Protein AF-A0A349XVS3-F1 (afdb_monomer_lite)

Structure (mmCIF, N/CA/C/O backbone):
data_AF-A0A349XVS3-F1
#
_entry.id   AF-A0A349XVS3-F1
#
loop_
_atom_site.group_PDB
_atom_site.id
_atom_site.type_symbol
_atom_site.label_atom_id
_atom_site.label_alt_id
_atom_site.label_comp_id
_atom_site.label_asym_id
_atom_site.label_entity_id
_atom_site.label_seq_id
_atom_site.pdbx_PDB_ins_code
_atom_site.Cartn_x
_atom_site.Cartn_y
_atom_site.Cartn_z
_atom_site.occupancy
_atom_site.B_iso_or_equiv
_atom_site.auth_seq_id
_atom_site.auth_comp_id
_atom_site.auth_asym_id
_atom_site.auth_atom_id
_atom_site.pdbx_PDB_model_num
ATOM 1 N N . MET A 1 1 ? -7.144 19.180 -9.954 1.00 48.84 1 MET A N 1
ATOM 2 C CA . MET A 1 1 ? -7.342 17.730 -10.198 1.00 48.84 1 MET A CA 1
ATOM 3 C C . MET A 1 1 ? -6.887 16.869 -9.017 1.00 48.84 1 MET A C 1
ATOM 5 O O . MET A 1 1 ? -7.668 16.037 -8.583 1.00 48.84 1 MET A O 1
ATOM 9 N N . GLU A 1 2 ? -5.688 17.067 -8.454 1.00 52.41 2 GLU A N 1
ATOM 10 C CA . GLU A 1 2 ? -5.172 16.232 -7.344 1.00 52.41 2 GLU A CA 1
ATOM 11 C C . GLU A 1 2 ? -5.919 16.413 -6.017 1.00 52.41 2 GLU A C 1
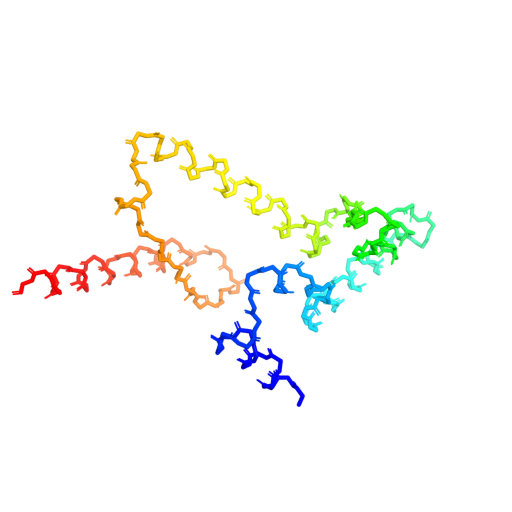ATOM 13 O O . GLU A 1 2 ? -6.305 15.424 -5.399 1.00 52.41 2 GLU A O 1
ATOM 18 N N . GLN A 1 3 ? -6.198 17.662 -5.625 1.00 50.16 3 GLN A N 1
ATOM 19 C CA . GLN A 1 3 ? -6.985 17.970 -4.424 1.00 50.16 3 GLN A CA 1
ATOM 20 C C . GLN A 1 3 ? -8.369 17.310 -4.473 1.00 50.16 3 GLN A C 1
ATOM 22 O O . GLN A 1 3 ? -8.830 16.748 -3.492 1.00 50.16 3 GLN A O 1
ATOM 27 N N . LEU A 1 4 ? -8.999 17.328 -5.652 1.00 51.59 4 LEU A N 1
ATOM 28 C CA . LEU A 1 4 ? -10.317 16.745 -5.884 1.00 51.59 4 LEU A CA 1
ATOM 29 C C . LEU A 1 4 ? -10.287 15.221 -5.696 1.00 51.59 4 LEU A C 1
ATOM 31 O O . LEU A 1 4 ? -11.135 14.678 -5.001 1.00 51.59 4 LEU A O 1
ATOM 35 N N . GLN A 1 5 ? -9.286 14.529 -6.252 1.00 54.72 5 GLN A N 1
ATOM 36 C CA . GLN A 1 5 ? -9.141 13.080 -6.070 1.00 54.72 5 GLN A CA 1
ATOM 37 C C . GLN A 1 5 ? -8.872 12.701 -4.607 1.00 54.72 5 GLN A C 1
ATOM 39 O O . GLN A 1 5 ? -9.455 11.739 -4.108 1.00 54.72 5 GLN A O 1
ATOM 44 N N . ALA A 1 6 ? -8.025 13.458 -3.904 1.00 55.19 6 ALA A N 1
ATOM 45 C CA . ALA A 1 6 ? -7.755 13.237 -2.483 1.00 55.19 6 ALA A CA 1
ATOM 46 C C . ALA A 1 6 ? -8.993 13.506 -1.602 1.00 55.19 6 ALA A C 1
ATOM 48 O O . ALA A 1 6 ? -9.293 12.730 -0.689 1.00 55.19 6 ALA A O 1
ATOM 49 N N . ASP A 1 7 ? -9.757 14.551 -1.920 1.00 54.03 7 ASP A N 1
ATOM 50 C CA . ASP A 1 7 ? -11.003 14.903 -1.237 1.00 54.03 7 ASP A CA 1
ATOM 51 C C . ASP A 1 7 ? -12.089 13.845 -1.453 1.00 54.03 7 ASP A C 1
ATOM 53 O O . ASP A 1 7 ? -12.780 13.464 -0.508 1.00 54.03 7 ASP A O 1
ATOM 57 N N . MET A 1 8 ? -12.206 13.293 -2.663 1.00 55.38 8 MET A N 1
ATOM 58 C CA . MET A 1 8 ? -13.151 12.207 -2.940 1.00 55.38 8 MET A CA 1
ATOM 59 C C . MET A 1 8 ? -12.809 10.923 -2.161 1.00 55.38 8 MET A C 1
ATOM 61 O O . MET A 1 8 ? -13.699 10.160 -1.780 1.00 55.38 8 MET A O 1
ATOM 65 N N . MET A 1 9 ? -11.526 10.698 -1.858 1.00 55.75 9 MET A N 1
ATOM 66 C CA . MET A 1 9 ? -11.070 9.552 -1.063 1.00 55.75 9 MET A CA 1
ATOM 67 C C . MET A 1 9 ? -11.298 9.711 0.441 1.00 55.75 9 MET A C 1
ATOM 69 O O . MET A 1 9 ? -11.433 8.710 1.146 1.00 55.75 9 MET A O 1
ATOM 73 N N . THR A 1 10 ? -11.351 10.940 0.949 1.00 54.53 10 THR A N 1
ATOM 74 C CA . THR A 1 10 ? -11.475 11.225 2.387 1.00 54.53 10 THR A CA 1
ATOM 75 C C . THR A 1 10 ? -12.908 11.558 2.806 1.00 54.53 10 THR A C 1
ATOM 77 O O . THR A 1 10 ? -13.338 11.111 3.866 1.00 54.53 10 THR A O 1
ATOM 80 N N . LYS A 1 11 ? -13.697 12.227 1.955 1.00 56.19 11 LYS A N 1
ATOM 81 C CA . LYS A 1 11 ? -15.043 12.745 2.284 1.00 56.19 11 LYS A CA 1
ATOM 82 C C . LYS A 1 11 ? -16.201 11.759 2.082 1.00 56.19 11 LYS A C 1
ATOM 84 O O . LYS A 1 11 ? -17.343 12.172 1.939 1.00 56.19 11 LYS A O 1
ATOM 89 N N . GLY A 1 12 ? -15.936 10.453 2.031 1.00 55.88 12 GLY A N 1
ATOM 90 C CA . GLY A 1 12 ? -17.015 9.460 1.897 1.00 55.88 12 GLY A CA 1
ATOM 91 C C . GLY A 1 12 ? -17.671 9.393 0.512 1.00 55.88 12 GLY A C 1
ATOM 92 O O . GLY A 1 12 ? -18.622 8.640 0.357 1.00 55.88 12 GLY A O 1
ATOM 93 N N . VAL A 1 13 ? -17.146 10.115 -0.490 1.00 65.12 13 VAL A N 1
ATOM 94 C CA . VAL A 1 13 ? -17.698 10.169 -1.863 1.00 65.12 13 VAL A CA 1
ATOM 95 C C . VAL A 1 13 ? -17.713 8.793 -2.530 1.00 65.12 13 VAL A C 1
ATOM 97 O O . VAL A 1 13 ? -18.593 8.499 -3.325 1.00 65.12 13 VAL A O 1
ATOM 100 N N . PHE A 1 14 ? -16.759 7.937 -2.166 1.00 55.03 14 PHE A N 1
ATOM 101 C CA . PHE A 1 14 ? -16.722 6.541 -2.579 1.00 55.03 14 PHE A CA 1
ATOM 102 C C . PHE A 1 14 ? -16.984 5.611 -1.397 1.00 55.03 14 PHE A C 1
ATOM 104 O O . PHE A 1 14 ? -16.329 5.724 -0.347 1.00 55.03 14 PHE A O 1
ATOM 111 N N . THR A 1 15 ? -17.858 4.630 -1.610 1.00 64.00 15 THR A N 1
ATOM 112 C CA . THR A 1 15 ? -18.034 3.460 -0.749 1.00 64.00 15 THR A CA 1
ATOM 113 C C . THR A 1 15 ? -16.736 2.656 -0.655 1.00 64.00 15 THR A C 1
ATOM 115 O O . THR A 1 15 ? -15.838 2.735 -1.499 1.00 64.00 15 THR A O 1
ATOM 118 N N . ARG A 1 16 ? -16.617 1.808 0.374 1.00 55.88 16 ARG A N 1
ATOM 119 C CA . ARG A 1 16 ? -15.454 0.916 0.530 1.00 55.88 16 ARG A CA 1
ATOM 120 C C . ARG A 1 16 ? -15.262 -0.006 -0.681 1.00 55.88 16 ARG A C 1
ATOM 122 O O . ARG A 1 16 ? -14.126 -0.362 -0.986 1.00 55.88 16 ARG A O 1
ATOM 129 N N . HIS A 1 17 ? -16.351 -0.391 -1.347 1.00 54.44 17 HIS A N 1
ATOM 130 C CA . HIS A 1 17 ? -16.309 -1.198 -2.562 1.00 54.44 17 HIS A CA 1
ATOM 131 C C . HIS A 1 17 ? -15.734 -0.395 -3.737 1.00 54.44 17 HIS A C 1
ATOM 133 O O . HIS A 1 17 ? -14.774 -0.839 -4.356 1.00 54.44 17 HIS A O 1
ATOM 139 N N . GLU A 1 18 ? -16.212 0.826 -3.968 1.00 54.34 18 GLU A N 1
ATOM 140 C CA . GLU A 1 18 ? -15.720 1.699 -5.045 1.00 54.34 18 GLU A CA 1
ATOM 141 C C . GLU A 1 18 ? -14.259 2.111 -4.843 1.00 54.34 18 GLU A C 1
ATOM 143 O O . GLU A 1 18 ? -13.473 2.089 -5.786 1.00 54.34 18 GLU A O 1
ATOM 148 N N . ARG A 1 19 ? -13.831 2.376 -3.600 1.00 59.53 19 ARG A N 1
ATOM 149 C CA . ARG A 1 19 ? -12.414 2.665 -3.308 1.00 59.53 19 ARG A CA 1
ATOM 150 C C . ARG A 1 19 ? -11.492 1.498 -3.645 1.00 59.53 19 ARG A C 1
ATOM 152 O O . ARG A 1 19 ? -10.363 1.720 -4.069 1.00 59.53 19 ARG A O 1
ATOM 159 N N . ARG A 1 20 ? -11.961 0.256 -3.481 1.00 58.97 20 ARG A N 1
ATOM 160 C CA . ARG A 1 20 ? -11.212 -0.944 -3.900 1.00 58.97 20 ARG A CA 1
ATOM 161 C C . ARG A 1 20 ? -11.100 -1.055 -5.421 1.00 58.97 20 ARG A C 1
ATOM 163 O O . ARG A 1 20 ? -10.191 -1.726 -5.897 1.00 58.97 20 ARG A O 1
ATOM 170 N N . GLN A 1 21 ? -11.980 -0.387 -6.166 1.00 55.56 21 GLN A N 1
ATOM 171 C CA . GLN A 1 21 ? -11.938 -0.319 -7.625 1.00 55.56 21 GLN A CA 1
ATOM 172 C C . GLN A 1 21 ? -11.086 0.841 -8.162 1.00 55.56 21 GLN A C 1
ATOM 174 O O . GLN A 1 21 ? -10.904 0.943 -9.376 1.00 55.56 21 GLN A O 1
ATOM 179 N N . ILE A 1 22 ? -10.513 1.692 -7.299 1.00 60.53 22 ILE A N 1
ATOM 180 C CA . ILE A 1 22 ? -9.573 2.739 -7.718 1.00 60.53 22 ILE A CA 1
ATOM 181 C C . ILE A 1 22 ? -8.237 2.073 -8.049 1.00 60.53 22 ILE A C 1
ATOM 183 O O . ILE A 1 22 ? -7.380 1.796 -7.208 1.00 60.53 22 ILE A O 1
ATOM 187 N N . LYS A 1 23 ? -8.117 1.745 -9.334 1.00 60.41 23 LYS A N 1
ATOM 188 C CA . LYS A 1 23 ? -7.035 0.958 -9.932 1.00 60.41 23 LYS A CA 1
ATOM 189 C C . LYS A 1 23 ? -5.823 1.802 -10.313 1.00 60.41 23 LYS A C 1
ATOM 191 O O . LYS A 1 23 ? -4.812 1.243 -10.721 1.00 60.41 23 LYS A O 1
ATOM 196 N N . THR A 1 24 ? -5.874 3.123 -10.174 1.00 62.53 24 THR A N 1
ATOM 197 C CA . THR A 1 24 ? -4.737 3.995 -10.482 1.00 62.53 24 THR A CA 1
ATOM 198 C C . THR A 1 24 ? -3.766 4.047 -9.307 1.00 62.53 24 THR A C 1
ATOM 200 O O . THR A 1 24 ? -4.150 4.025 -8.138 1.00 62.53 24 THR A O 1
ATOM 203 N N . LEU A 1 25 ? -2.470 4.041 -9.612 1.00 65.12 25 LEU A N 1
ATOM 204 C CA . LEU A 1 25 ? -1.457 4.405 -8.632 1.00 65.12 25 LEU A CA 1
ATOM 205 C C . LEU A 1 25 ? -1.498 5.926 -8.441 1.00 65.12 25 LEU A C 1
ATOM 207 O O . LEU A 1 25 ? -1.827 6.668 -9.367 1.00 65.12 25 LEU A O 1
ATOM 211 N N . THR A 1 26 ? -1.152 6.404 -7.246 1.00 71.31 26 THR A N 1
ATOM 212 C CA . THR A 1 26 ? -0.827 7.825 -7.072 1.00 71.31 26 THR A CA 1
ATOM 213 C C . THR A 1 26 ? 0.318 8.192 -8.021 1.00 71.31 26 THR A C 1
ATOM 215 O O . THR A 1 26 ? 1.124 7.330 -8.375 1.00 71.31 26 THR A O 1
ATOM 218 N N . LYS A 1 27 ? 0.440 9.464 -8.419 1.00 72.88 27 LYS A N 1
ATOM 219 C CA . LYS A 1 27 ? 1.519 9.892 -9.330 1.00 72.88 27 LYS A CA 1
ATOM 220 C C . LYS A 1 27 ? 2.912 9.500 -8.829 1.00 72.88 27 LYS A C 1
ATOM 222 O O . LYS A 1 27 ? 3.732 9.048 -9.617 1.00 72.88 27 LYS A O 1
ATOM 227 N N . ALA A 1 28 ? 3.147 9.604 -7.520 1.00 72.88 28 ALA A N 1
ATOM 228 C CA . ALA A 1 28 ? 4.399 9.178 -6.897 1.00 72.88 28 ALA A CA 1
ATOM 229 C C . ALA A 1 28 ? 4.654 7.669 -7.065 1.00 72.88 28 ALA A C 1
ATOM 231 O O . ALA A 1 28 ? 5.755 7.260 -7.424 1.00 72.88 28 ALA A O 1
ATOM 232 N N . ASN A 1 29 ? 3.624 6.838 -6.878 1.00 80.75 29 ASN A N 1
ATOM 233 C CA . ASN A 1 29 ? 3.734 5.396 -7.080 1.00 80.75 29 ASN A CA 1
ATOM 234 C C . ASN A 1 29 ? 3.903 5.036 -8.566 1.00 80.75 29 ASN A C 1
ATOM 236 O O . ASN A 1 29 ? 4.610 4.086 -8.888 1.00 80.75 29 ASN A O 1
ATOM 240 N N . GLU A 1 30 ? 3.293 5.779 -9.488 1.00 81.88 30 GLU A N 1
ATOM 241 C CA . GLU A 1 30 ? 3.529 5.564 -10.919 1.00 81.88 30 GLU A CA 1
ATOM 242 C C . GLU A 1 30 ? 4.962 5.957 -11.311 1.00 81.88 30 GLU A C 1
ATOM 244 O O . GLU A 1 30 ? 5.635 5.195 -12.002 1.00 81.88 30 GLU A O 1
ATOM 249 N N . ALA A 1 31 ? 5.488 7.067 -10.785 1.00 82.38 31 ALA A N 1
ATOM 250 C CA . ALA A 1 31 ? 6.889 7.443 -10.970 1.00 82.38 31 ALA A CA 1
ATOM 251 C C . ALA A 1 31 ? 7.836 6.361 -10.423 1.00 82.38 31 ALA A C 1
ATOM 253 O O . ALA A 1 31 ? 8.735 5.909 -11.130 1.00 82.38 31 ALA A O 1
ATOM 254 N N . GLN A 1 32 ? 7.596 5.858 -9.207 1.00 83.31 32 GLN A N 1
ATOM 255 C CA . GLN A 1 32 ? 8.372 4.748 -8.645 1.00 83.31 32 GLN A CA 1
ATOM 256 C C . GLN A 1 32 ? 8.303 3.495 -9.529 1.00 83.31 32 GLN A C 1
ATOM 258 O O . GLN A 1 32 ? 9.325 2.852 -9.763 1.00 83.31 32 GLN A O 1
ATOM 263 N N . ARG A 1 33 ? 7.125 3.147 -10.064 1.00 86.19 33 ARG A N 1
ATOM 264 C CA . ARG A 1 33 ? 6.974 2.023 -11.002 1.00 86.19 33 ARG A CA 1
ATOM 265 C C . ARG A 1 33 ? 7.831 2.223 -12.253 1.00 86.19 33 ARG A C 1
ATOM 267 O O . ARG A 1 33 ? 8.460 1.264 -12.697 1.00 86.19 33 ARG A O 1
ATOM 274 N N . GLN A 1 34 ? 7.889 3.438 -12.798 1.00 88.00 34 GLN A N 1
ATOM 275 C CA . GLN A 1 34 ? 8.745 3.762 -13.941 1.00 88.00 34 GLN A CA 1
ATOM 276 C C . GLN A 1 34 ? 10.232 3.627 -13.599 1.00 88.00 34 GLN A C 1
ATOM 278 O O . GLN A 1 34 ? 10.961 3.003 -14.367 1.00 88.00 34 GLN A O 1
ATOM 283 N N . TYR A 1 35 ? 10.670 4.110 -12.431 1.00 89.06 35 TYR A N 1
ATOM 284 C CA . TYR A 1 35 ? 12.048 3.926 -11.958 1.00 89.06 35 TYR A CA 1
ATOM 285 C C . TYR A 1 35 ? 12.417 2.447 -11.807 1.00 89.06 35 TYR A C 1
ATOM 287 O O . TYR A 1 35 ? 13.447 2.015 -12.321 1.00 89.06 35 TYR A O 1
ATOM 295 N N . VAL A 1 36 ? 11.556 1.648 -11.169 1.00 86.94 36 VAL A N 1
ATOM 296 C CA . VAL A 1 36 ? 11.772 0.199 -11.014 1.00 86.94 36 VAL A CA 1
ATOM 297 C C . VAL A 1 36 ? 11.830 -0.485 -12.381 1.00 86.94 36 VAL A C 1
ATOM 299 O O . VAL A 1 36 ? 12.709 -1.309 -12.618 1.00 86.94 36 VAL A O 1
ATOM 302 N N . LYS A 1 37 ? 10.947 -0.111 -13.318 1.00 88.62 37 LYS A N 1
ATOM 303 C CA . LYS A 1 37 ? 10.970 -0.647 -14.686 1.00 88.62 37 LYS A CA 1
ATOM 304 C C . LYS A 1 37 ? 12.267 -0.280 -15.408 1.00 88.62 37 LYS A C 1
ATOM 306 O O . LYS A 1 37 ? 12.835 -1.131 -16.085 1.00 88.62 37 LYS A O 1
ATOM 311 N N . ALA A 1 38 ? 12.730 0.962 -15.270 1.00 89.50 38 ALA A N 1
ATOM 312 C CA . ALA A 1 38 ? 13.949 1.458 -15.901 1.00 89.50 38 ALA A CA 1
ATOM 313 C C . ALA A 1 38 ? 15.218 0.787 -15.353 1.00 89.50 38 ALA A C 1
ATOM 315 O O . ALA A 1 38 ? 16.140 0.549 -16.126 1.00 89.50 38 ALA A O 1
ATOM 316 N N . ALA A 1 39 ? 15.234 0.432 -14.065 1.00 90.12 39 ALA A N 1
ATOM 317 C CA . ALA A 1 39 ? 16.346 -0.265 -13.418 1.00 90.12 39 ALA A CA 1
ATOM 318 C C . ALA A 1 39 ? 16.525 -1.724 -13.887 1.00 90.12 39 ALA A C 1
ATOM 320 O O . ALA A 1 39 ? 17.599 -2.299 -13.725 1.00 90.12 39 ALA A O 1
ATOM 321 N N . LEU A 1 40 ? 15.491 -2.338 -14.471 1.00 87.38 40 LEU A N 1
ATOM 322 C CA . LEU A 1 40 ? 15.566 -3.695 -15.018 1.00 87.38 40 LEU A CA 1
ATOM 323 C C . LEU A 1 40 ? 16.211 -3.695 -16.419 1.00 87.38 40 LEU A C 1
ATOM 325 O O . LEU A 1 40 ? 15.902 -2.804 -17.214 1.00 87.38 40 LEU A O 1
ATOM 329 N N . PRO A 1 41 ? 17.014 -4.711 -16.798 1.00 89.62 41 PRO A N 1
ATOM 330 C CA . PRO A 1 41 ? 17.554 -4.831 -18.157 1.00 89.62 41 PRO A CA 1
ATOM 331 C C . PRO A 1 41 ? 16.451 -4.841 -19.220 1.00 89.62 41 PRO A C 1
ATOM 333 O O . PRO A 1 41 ? 15.389 -5.418 -18.993 1.00 89.62 41 PRO A O 1
ATOM 336 N N . ALA A 1 42 ? 16.696 -4.252 -20.396 1.00 85.62 42 ALA A N 1
ATOM 337 C CA . ALA A 1 42 ? 15.676 -4.076 -21.440 1.00 85.62 42 ALA A CA 1
ATOM 338 C C . ALA A 1 42 ? 14.953 -5.381 -21.833 1.00 85.62 42 ALA A C 1
ATOM 340 O O . ALA A 1 42 ? 13.735 -5.377 -21.995 1.00 85.62 42 ALA A O 1
ATOM 341 N N . ASN A 1 43 ? 15.682 -6.500 -21.885 1.00 87.12 43 ASN A N 1
ATOM 342 C CA . ASN A 1 43 ? 15.151 -7.815 -22.263 1.00 87.12 43 ASN A CA 1
ATOM 343 C C . ASN A 1 43 ? 14.633 -8.639 -21.068 1.00 87.12 43 ASN A C 1
ATOM 345 O O . ASN A 1 43 ? 14.320 -9.819 -21.211 1.00 87.12 43 ASN A O 1
ATOM 349 N N . HIS A 1 44 ? 14.568 -8.055 -19.870 1.00 88.12 44 HIS A N 1
ATOM 350 C CA . HIS A 1 44 ? 14.167 -8.775 -18.669 1.00 88.12 44 HIS A CA 1
ATOM 351 C C . HIS A 1 44 ? 12.644 -8.982 -18.627 1.00 88.12 44 HIS A C 1
ATOM 353 O O . HIS A 1 44 ? 11.880 -8.017 -18.682 1.00 88.12 44 HIS A O 1
ATOM 359 N N . LEU A 1 45 ? 12.193 -10.228 -18.438 1.00 86.62 45 LEU A N 1
ATOM 360 C CA . LEU A 1 45 ? 10.768 -10.614 -18.425 1.00 86.62 45 LEU A CA 1
ATOM 361 C C . LEU A 1 45 ? 9.915 -9.775 -17.460 1.00 86.62 45 LEU A C 1
ATOM 363 O O . LEU A 1 45 ? 8.801 -9.374 -17.793 1.00 86.62 45 LEU A O 1
ATOM 367 N N . ALA A 1 46 ? 10.477 -9.426 -16.300 1.00 87.12 46 ALA A N 1
ATOM 368 C CA . ALA A 1 46 ? 9.836 -8.549 -15.320 1.00 87.12 46 ALA A CA 1
ATOM 369 C C . ALA A 1 46 ? 9.371 -7.194 -15.895 1.00 87.12 46 ALA A C 1
ATOM 371 O O . ALA A 1 46 ? 8.352 -6.676 -15.444 1.00 87.12 46 ALA A O 1
ATOM 372 N N . ARG A 1 47 ? 10.048 -6.628 -16.912 1.00 88.69 47 ARG A N 1
ATOM 373 C CA . ARG A 1 47 ? 9.600 -5.378 -17.559 1.00 88.69 47 ARG A CA 1
ATOM 374 C C . ARG A 1 47 ? 8.260 -5.553 -18.263 1.00 88.69 47 ARG A C 1
ATOM 376 O O . ARG A 1 47 ? 7.434 -4.649 -18.179 1.00 88.69 47 ARG A O 1
ATOM 383 N N . ARG A 1 48 ? 8.048 -6.707 -18.905 1.00 86.38 48 ARG A N 1
ATOM 384 C CA . ARG A 1 48 ? 6.796 -7.060 -19.585 1.00 86.38 48 ARG A CA 1
ATOM 385 C C . ARG A 1 48 ? 5.681 -7.313 -18.576 1.00 86.38 48 ARG A C 1
ATOM 387 O O . ARG A 1 48 ? 4.603 -6.754 -18.712 1.00 86.38 48 ARG A O 1
ATOM 394 N N . TRP A 1 49 ? 5.951 -8.067 -17.509 1.00 89.00 49 TRP A N 1
ATOM 395 C CA . TRP A 1 49 ? 4.968 -8.278 -16.434 1.00 89.00 49 TRP A CA 1
ATOM 396 C C . TRP A 1 49 ? 4.546 -6.961 -15.775 1.00 89.00 49 TRP A C 1
ATOM 398 O O . TRP A 1 49 ? 3.389 -6.765 -15.413 1.00 89.00 49 TRP A O 1
ATOM 408 N N . MET A 1 50 ? 5.476 -6.013 -15.637 1.00 88.00 50 MET A N 1
ATOM 409 C CA . MET A 1 50 ? 5.162 -4.693 -15.100 1.00 88.00 50 MET A CA 1
ATOM 410 C C . MET A 1 50 ? 4.232 -3.865 -15.984 1.00 88.00 50 MET A C 1
ATOM 412 O O . MET A 1 50 ? 3.690 -2.902 -15.454 1.00 88.00 50 MET A O 1
ATOM 416 N N . GLU A 1 51 ? 4.031 -4.178 -17.266 1.00 85.56 51 GLU A N 1
ATOM 417 C CA . GLU A 1 51 ? 3.123 -3.431 -18.154 1.00 85.56 51 GLU A CA 1
ATOM 418 C C . GLU A 1 51 ? 1.660 -3.737 -17.854 1.00 85.56 51 GLU A C 1
ATOM 420 O O . GLU A 1 51 ? 0.861 -2.810 -17.726 1.00 85.56 51 GLU A O 1
ATOM 425 N N . THR A 1 52 ? 1.337 -5.012 -17.646 1.00 85.25 52 THR A N 1
ATOM 426 C CA . THR A 1 52 ? -0.028 -5.476 -17.362 1.00 85.25 52 THR A CA 1
ATOM 427 C C . THR A 1 52 ? -0.397 -5.388 -15.883 1.00 85.25 52 THR A C 1
ATOM 429 O O . THR A 1 52 ? -1.572 -5.458 -15.543 1.00 85.25 52 THR A O 1
ATOM 432 N N . CYS A 1 53 ? 0.577 -5.155 -14.995 1.00 85.50 53 CYS A N 1
ATOM 433 C CA . CYS A 1 53 ? 0.350 -5.013 -13.556 1.00 85.50 53 CYS A CA 1
ATOM 434 C C . CYS A 1 53 ? -0.707 -3.944 -13.224 1.00 85.50 53 CYS A C 1
ATOM 436 O O . CYS A 1 53 ? -0.544 -2.760 -13.535 1.00 85.50 53 CYS A O 1
ATOM 438 N N . GLY A 1 54 ? -1.763 -4.354 -12.520 1.00 79.31 54 GLY A N 1
ATOM 439 C CA . GLY A 1 54 ? -2.933 -3.531 -12.215 1.00 79.31 54 GLY A CA 1
ATOM 440 C C . GLY A 1 54 ? -4.054 -3.613 -13.252 1.00 79.31 54 GLY A C 1
ATOM 441 O O . GLY A 1 54 ? -5.127 -3.064 -12.999 1.00 79.31 54 GLY A O 1
ATOM 442 N N . GLY A 1 55 ? -3.821 -4.299 -14.373 1.00 83.25 55 GLY A N 1
ATOM 443 C CA . GLY A 1 55 ? -4.852 -4.707 -15.317 1.00 83.25 55 GLY A CA 1
ATOM 444 C C . GLY A 1 55 ? -5.870 -5.615 -14.639 1.00 83.25 55 GLY A C 1
ATOM 445 O O . GLY A 1 55 ? -5.565 -6.262 -13.637 1.00 83.25 55 GLY A O 1
ATOM 446 N N . VAL A 1 56 ? -7.096 -5.606 -15.149 1.00 81.88 56 VAL A N 1
ATOM 447 C CA . VAL A 1 56 ? -8.186 -6.417 -14.612 1.00 81.88 56 VAL A CA 1
ATOM 448 C C . VAL A 1 56 ? -8.687 -7.323 -15.714 1.00 81.88 56 VAL A C 1
ATOM 450 O O . VAL A 1 56 ? -8.946 -6.832 -16.810 1.00 81.88 56 VAL A O 1
ATOM 453 N N . ASP A 1 57 ? -8.753 -8.617 -15.427 1.00 80.19 57 ASP A N 1
ATOM 454 C CA . ASP A 1 57 ? -9.289 -9.599 -16.362 1.00 80.19 57 ASP A CA 1
ATOM 455 C C . ASP A 1 57 ? -10.824 -9.523 -16.441 1.00 80.19 57 ASP A C 1
ATOM 457 O O . ASP A 1 57 ? -11.481 -8.798 -15.683 1.00 80.19 57 ASP A O 1
ATOM 461 N N . ASP A 1 58 ? -11.403 -10.300 -17.354 1.00 83.44 58 ASP A N 1
ATOM 462 C CA . ASP A 1 58 ? -12.853 -10.351 -17.579 1.00 83.44 58 ASP A CA 1
ATOM 463 C C . ASP A 1 58 ? -13.637 -10.864 -16.354 1.00 83.44 58 ASP A C 1
ATOM 465 O O . ASP A 1 58 ? -14.848 -10.667 -16.255 1.00 83.44 58 ASP A O 1
ATOM 469 N N . TYR A 1 59 ? -12.949 -11.479 -15.388 1.00 81.31 59 TYR A N 1
ATOM 470 C CA . TYR A 1 59 ? -13.512 -11.992 -14.139 1.00 81.31 59 TYR A CA 1
ATOM 471 C C . TYR A 1 59 ? -13.339 -11.021 -12.960 1.00 81.31 59 TYR A C 1
ATOM 473 O O . TYR A 1 59 ? -13.749 -11.324 -11.838 1.00 81.31 59 TYR A O 1
ATOM 481 N N . GLY A 1 60 ? -12.749 -9.844 -13.183 1.00 74.75 60 GLY A N 1
ATOM 482 C CA . GLY A 1 60 ? -12.534 -8.839 -12.146 1.00 74.75 60 GLY A CA 1
ATOM 483 C C . GLY A 1 60 ? -11.281 -9.058 -11.290 1.00 74.75 60 GLY A C 1
ATOM 484 O O . GLY A 1 60 ? -11.074 -8.313 -10.325 1.00 74.75 60 GLY A O 1
ATOM 485 N N . ASN A 1 61 ? -10.425 -10.026 -11.625 1.00 78.75 61 ASN A N 1
ATOM 486 C CA . ASN A 1 61 ? -9.164 -10.248 -10.924 1.00 78.75 61 ASN A CA 1
ATOM 487 C C . ASN A 1 61 ? -8.117 -9.232 -11.369 1.00 78.75 61 ASN A C 1
ATOM 489 O O . ASN A 1 61 ? -7.970 -8.934 -12.551 1.00 78.75 61 ASN A O 1
ATOM 493 N N . ILE A 1 62 ? -7.356 -8.717 -10.405 1.00 82.69 62 ILE A N 1
ATOM 494 C CA . ILE A 1 62 ? -6.258 -7.787 -10.670 1.00 82.69 62 ILE A CA 1
ATOM 495 C C . ILE A 1 62 ? -4.983 -8.582 -10.959 1.00 82.69 62 ILE A C 1
ATOM 497 O O . ILE A 1 62 ? -4.593 -9.430 -10.154 1.00 82.69 62 ILE A O 1
ATOM 501 N N . ASP A 1 63 ? -4.301 -8.246 -12.052 1.00 84.62 63 ASP A N 1
ATOM 502 C CA . ASP A 1 63 ? -2.983 -8.781 -12.379 1.00 84.62 63 ASP A CA 1
ATOM 503 C C . ASP A 1 63 ? -1.892 -8.129 -11.512 1.00 84.62 63 ASP A C 1
ATOM 505 O O . ASP A 1 63 ? -1.836 -6.904 -11.331 1.00 84.62 63 ASP A O 1
ATOM 509 N N . TYR A 1 64 ? -0.999 -8.953 -10.972 1.00 87.56 64 TYR A N 1
ATOM 510 C CA . TYR A 1 64 ? 0.093 -8.534 -10.101 1.00 87.56 64 TYR A CA 1
ATOM 511 C C . TYR A 1 64 ? 1.406 -9.104 -10.629 1.00 87.56 64 TYR A C 1
ATOM 513 O O . TYR A 1 64 ? 1.636 -10.306 -10.576 1.00 87.56 64 TYR A O 1
ATOM 521 N N . CYS A 1 65 ? 2.321 -8.231 -11.052 1.00 88.81 65 CYS A N 1
ATOM 522 C CA . CYS A 1 65 ? 3.573 -8.662 -11.679 1.00 88.81 65 CYS A CA 1
ATOM 523 C C . CYS A 1 65 ? 4.574 -9.371 -10.754 1.00 88.81 65 CYS A C 1
ATOM 525 O O . CYS A 1 65 ? 5.574 -9.887 -11.243 1.00 88.81 65 CYS A O 1
ATOM 527 N N . GLY A 1 66 ? 4.392 -9.314 -9.430 1.00 85.69 66 GLY A N 1
ATOM 528 C CA . GLY A 1 66 ? 5.304 -9.926 -8.454 1.00 85.69 66 GLY A CA 1
ATOM 529 C C . GLY A 1 66 ? 6.711 -9.315 -8.394 1.00 85.69 66 GLY A C 1
ATOM 530 O O . GLY A 1 66 ? 7.552 -9.791 -7.637 1.00 85.69 66 GLY A O 1
ATOM 531 N N . VAL A 1 67 ? 6.984 -8.253 -9.158 1.00 87.25 67 VAL A N 1
ATOM 532 C CA . VAL A 1 67 ? 8.309 -7.628 -9.210 1.00 87.25 67 VAL A CA 1
ATOM 533 C C . VAL A 1 67 ? 8.617 -6.939 -7.877 1.00 87.25 67 VAL A C 1
ATOM 535 O O . VAL A 1 67 ? 7.792 -6.140 -7.408 1.00 87.25 67 VAL A O 1
ATOM 538 N N . PRO A 1 68 ? 9.792 -7.197 -7.270 1.00 80.06 68 PRO A N 1
ATOM 539 C CA . PRO A 1 68 ? 10.224 -6.497 -6.068 1.00 80.06 68 PRO A CA 1
ATOM 540 C C . PRO A 1 68 ? 10.139 -4.980 -6.249 1.00 80.06 68 PRO A C 1
ATOM 542 O O . PRO A 1 68 ? 10.462 -4.452 -7.310 1.00 80.06 68 PRO A O 1
ATOM 545 N N . LEU A 1 69 ? 9.677 -4.276 -5.214 1.00 82.19 69 LEU A N 1
ATOM 546 C CA . LEU A 1 69 ? 9.490 -2.818 -5.212 1.00 82.19 69 LEU A CA 1
ATOM 547 C C . LEU A 1 69 ? 8.444 -2.273 -6.201 1.00 82.19 69 LEU A C 1
ATOM 549 O O . LEU A 1 69 ? 8.242 -1.061 -6.243 1.00 82.19 69 LEU A O 1
ATOM 553 N N . CYS A 1 70 ? 7.713 -3.119 -6.942 1.00 87.00 70 CYS A N 1
ATOM 554 C CA . CYS A 1 70 ? 6.512 -2.669 -7.644 1.00 87.00 70 CYS A CA 1
ATOM 555 C C . CYS A 1 70 ? 5.513 -2.114 -6.612 1.00 87.00 70 CYS A C 1
ATOM 557 O O . CYS A 1 70 ? 5.054 -2.880 -5.761 1.00 87.00 70 CYS A O 1
ATOM 559 N N . PRO A 1 71 ? 5.107 -0.833 -6.682 1.00 83.62 71 PRO A N 1
ATOM 560 C CA . PRO A 1 71 ? 4.307 -0.214 -5.622 1.00 83.62 71 PRO A CA 1
ATOM 561 C C . PRO A 1 71 ? 2.971 -0.917 -5.383 1.00 83.62 71 PRO A C 1
ATOM 563 O O . PRO A 1 71 ? 2.558 -1.107 -4.243 1.00 83.62 71 PRO A O 1
ATOM 566 N N . ARG A 1 72 ? 2.312 -1.386 -6.451 1.00 84.69 72 ARG A N 1
ATOM 567 C CA . ARG A 1 72 ? 1.052 -2.137 -6.355 1.00 84.69 72 ARG A CA 1
ATOM 568 C C . ARG A 1 72 ? 1.233 -3.482 -5.653 1.00 84.69 72 ARG A C 1
ATOM 570 O O . ARG A 1 72 ? 0.494 -3.786 -4.717 1.00 84.69 72 ARG A O 1
ATOM 577 N N . CYS A 1 73 ? 2.210 -4.273 -6.095 1.00 85.25 73 CYS A N 1
ATOM 578 C CA . CYS A 1 73 ? 2.478 -5.592 -5.522 1.00 85.25 73 CYS A CA 1
ATOM 579 C C . CYS A 1 73 ? 2.980 -5.472 -4.080 1.00 85.25 73 CYS A C 1
ATOM 581 O O . CYS A 1 73 ? 2.534 -6.213 -3.209 1.00 85.25 73 CYS A O 1
ATOM 583 N N . HIS A 1 74 ? 3.828 -4.480 -3.809 1.00 84.06 74 HIS A N 1
ATOM 584 C CA . HIS A 1 74 ? 4.330 -4.189 -2.475 1.00 84.06 74 HIS A CA 1
ATOM 585 C C . HIS A 1 74 ? 3.207 -3.774 -1.514 1.00 84.06 74 HIS A C 1
ATOM 587 O O . HIS A 1 74 ? 3.138 -4.288 -0.402 1.00 84.06 74 HIS A O 1
ATOM 593 N N . MET A 1 75 ? 2.277 -2.909 -1.939 1.00 80.69 75 MET A N 1
ATOM 594 C CA . MET A 1 75 ? 1.110 -2.552 -1.121 1.00 80.69 75 MET A CA 1
ATOM 595 C C . MET A 1 75 ? 0.205 -3.757 -0.833 1.00 80.69 75 MET A C 1
ATOM 597 O O . MET A 1 75 ? -0.259 -3.902 0.298 1.00 80.69 75 MET A O 1
ATOM 601 N N . ARG A 1 76 ? -0.026 -4.637 -1.821 1.00 84.62 76 ARG A N 1
ATOM 602 C CA . ARG A 1 76 ? -0.780 -5.888 -1.622 1.00 84.62 76 ARG A CA 1
ATOM 603 C C . ARG A 1 76 ? -0.104 -6.771 -0.579 1.00 84.62 76 ARG A C 1
ATOM 605 O O . ARG A 1 76 ? -0.760 -7.200 0.366 1.00 84.62 76 ARG A O 1
ATOM 612 N N . GLU A 1 77 ? 1.189 -7.024 -0.748 1.00 82.38 77 GLU A N 1
ATOM 613 C CA . GLU A 1 77 ? 1.954 -7.868 0.168 1.00 82.38 77 GLU A CA 1
ATOM 614 C C . GLU A 1 77 ? 1.945 -7.280 1.578 1.00 82.38 77 GLU A C 1
ATOM 616 O O . GLU A 1 77 ? 1.627 -7.976 2.540 1.00 82.38 77 GLU A O 1
ATOM 621 N N . ARG A 1 78 ? 2.165 -5.966 1.702 1.00 80.69 78 ARG A N 1
ATOM 622 C CA . ARG A 1 78 ? 2.074 -5.257 2.979 1.00 80.69 78 ARG A CA 1
ATOM 623 C C . ARG A 1 78 ? 0.709 -5.458 3.633 1.00 80.69 78 ARG A C 1
ATOM 625 O O . ARG A 1 78 ? 0.664 -5.788 4.810 1.00 80.69 78 ARG A O 1
ATOM 632 N N . ALA A 1 79 ? -0.391 -5.325 2.893 1.00 77.56 79 ALA A N 1
ATOM 633 C CA . ALA A 1 79 ? -1.730 -5.548 3.436 1.00 77.56 79 ALA A CA 1
ATOM 634 C C . ALA A 1 79 ? -1.933 -6.994 3.929 1.00 77.56 79 ALA A C 1
ATOM 636 O O . ALA A 1 79 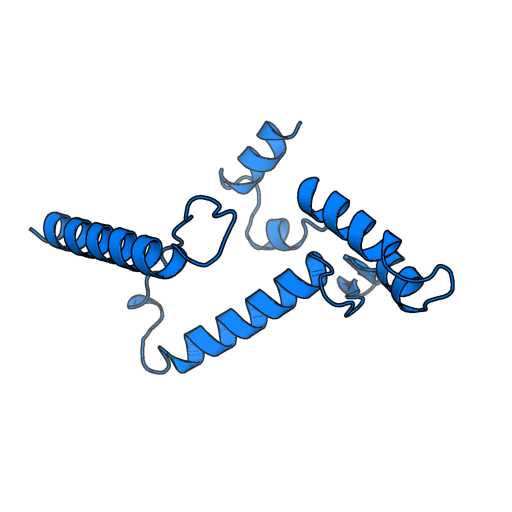? -2.494 -7.198 5.007 1.00 77.56 79 ALA A O 1
ATOM 637 N N . VAL A 1 80 ? -1.443 -7.992 3.183 1.00 81.06 80 VAL A N 1
ATOM 638 C CA . VAL A 1 80 ? -1.491 -9.408 3.588 1.00 81.06 80 VAL A CA 1
ATOM 639 C C . VAL A 1 80 ? -0.694 -9.635 4.872 1.00 81.06 80 VAL A C 1
ATOM 641 O O . VAL A 1 80 ? -1.206 -10.242 5.813 1.00 81.06 80 VAL A O 1
ATOM 644 N N . GLN A 1 81 ? 0.536 -9.125 4.938 1.00 81.56 81 GLN A N 1
ATOM 645 C CA . GLN A 1 81 ? 1.407 -9.282 6.103 1.00 81.56 81 GLN A CA 1
ATOM 646 C C . GLN A 1 81 ? 0.862 -8.539 7.324 1.00 81.56 81 GLN A C 1
ATOM 648 O O . GLN A 1 81 ? 0.826 -9.103 8.415 1.00 81.56 81 GLN A O 1
ATOM 653 N N . THR A 1 82 ? 0.345 -7.320 7.148 1.00 80.62 82 THR A N 1
ATOM 654 C CA . THR A 1 82 ? -0.352 -6.583 8.207 1.00 80.62 82 THR A CA 1
ATOM 655 C C . THR A 1 82 ? -1.564 -7.366 8.707 1.00 80.62 82 THR A C 1
ATOM 657 O O . THR A 1 82 ? -1.729 -7.511 9.913 1.00 80.62 82 THR A O 1
ATOM 660 N N . GLY A 1 83 ? -2.370 -7.945 7.813 1.00 80.06 83 GLY A N 1
ATOM 661 C CA . GLY A 1 83 ? -3.504 -8.785 8.201 1.00 80.06 83 GLY A CA 1
ATOM 662 C C . GLY A 1 83 ? -3.087 -10.016 9.011 1.00 80.06 83 GLY A C 1
ATOM 663 O O . GLY A 1 83 ? -3.704 -10.316 10.031 1.00 80.06 83 GLY A O 1
ATOM 664 N N . LYS A 1 84 ? -2.014 -10.707 8.601 1.00 85.31 84 LYS A N 1
ATOM 665 C CA . LYS A 1 84 ? -1.441 -11.834 9.357 1.00 85.31 84 LYS A CA 1
ATOM 666 C C . LYS A 1 84 ? -0.936 -11.395 10.732 1.00 85.31 84 LYS A C 1
ATOM 668 O O . LYS A 1 84 ? -1.225 -12.061 11.721 1.00 85.31 84 LYS A O 1
ATOM 673 N N . ALA A 1 85 ? -0.213 -10.279 10.798 1.00 85.12 85 ALA A N 1
ATOM 674 C CA . ALA A 1 85 ? 0.330 -9.747 12.042 1.00 85.12 85 ALA A CA 1
ATOM 675 C C . ALA A 1 85 ? -0.780 -9.353 13.022 1.00 85.12 85 ALA A C 1
ATOM 677 O O . ALA A 1 85 ? -0.720 -9.749 14.179 1.00 85.12 85 ALA A O 1
ATOM 678 N N . ILE A 1 86 ? -1.822 -8.658 12.554 1.00 82.56 86 ILE A N 1
ATOM 679 C CA . ILE A 1 86 ? -2.985 -8.291 13.375 1.00 82.56 86 ILE A CA 1
ATOM 680 C C . ILE A 1 86 ? -3.644 -9.543 13.952 1.00 82.56 86 ILE A C 1
ATOM 682 O O . ILE A 1 86 ? -3.796 -9.640 15.163 1.00 82.56 86 ILE A O 1
ATOM 686 N N . LYS A 1 87 ? -3.972 -10.526 13.102 1.00 84.31 87 LYS A N 1
ATOM 687 C CA . LYS A 1 87 ? -4.597 -11.780 13.549 1.00 84.31 87 LYS A CA 1
ATOM 688 C C . LYS A 1 87 ? -3.744 -12.535 14.564 1.00 84.31 87 LYS A C 1
ATOM 690 O O . LYS A 1 87 ? -4.289 -13.163 15.456 1.00 84.31 87 LYS A O 1
ATOM 695 N N . LYS A 1 88 ? -2.417 -12.493 14.415 1.00 87.50 88 LYS A N 1
ATOM 696 C CA . LYS A 1 88 ? -1.488 -13.147 15.340 1.00 87.50 88 LYS A CA 1
ATOM 697 C C . LYS A 1 88 ? -1.385 -12.410 16.678 1.00 87.50 88 LYS A C 1
ATOM 699 O O . LYS A 1 88 ? -1.312 -13.061 17.708 1.00 87.50 88 LYS A O 1
ATOM 704 N N . ILE A 1 89 ? -1.314 -11.080 16.657 1.00 87.50 89 ILE A N 1
ATOM 705 C CA . ILE A 1 89 ? -1.116 -10.255 17.860 1.00 87.50 89 ILE A CA 1
ATOM 706 C C . ILE A 1 89 ? -2.405 -10.160 18.686 1.00 87.50 89 ILE A C 1
ATOM 708 O O . ILE A 1 89 ? -2.337 -10.097 19.907 1.00 87.50 89 ILE A O 1
ATOM 712 N N . PHE A 1 90 ? -3.564 -10.160 18.027 1.00 86.50 90 PHE A N 1
ATOM 713 C CA . PHE A 1 90 ? -4.869 -9.922 18.644 1.00 86.50 90 PHE A CA 1
ATOM 714 C C . PHE A 1 90 ? -5.827 -11.105 18.439 1.00 86.50 90 PHE A C 1
ATOM 716 O O . PHE A 1 90 ? -7.005 -10.898 18.170 1.00 86.50 90 PHE A O 1
ATOM 723 N N . CYS A 1 91 ? -5.324 -12.344 18.494 1.00 85.75 91 CYS A N 1
ATOM 724 C CA . CYS A 1 91 ? -6.103 -13.544 18.161 1.00 85.75 91 CYS A CA 1
ATOM 725 C C . CYS A 1 91 ? -7.378 -13.725 18.997 1.00 85.75 91 CYS A C 1
ATOM 727 O O . CYS A 1 91 ? -8.364 -14.226 18.465 1.00 85.75 91 CYS A O 1
ATOM 729 N N . ASP A 1 92 ? -7.365 -13.272 20.251 1.00 88.19 92 ASP A N 1
ATOM 730 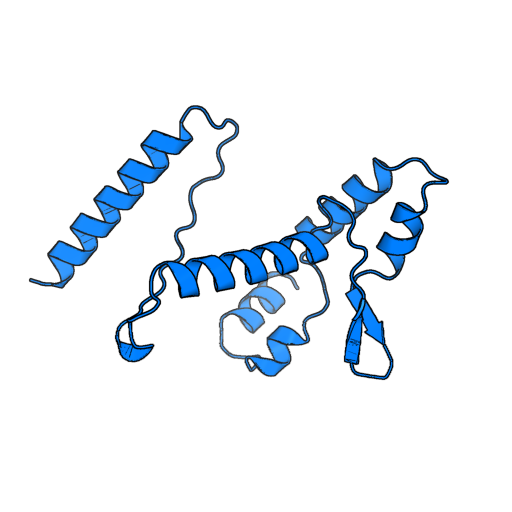C CA . ASP A 1 92 ? -8.466 -13.455 21.205 1.00 88.19 92 ASP A CA 1
ATOM 731 C C . ASP A 1 92 ? -9.277 -12.174 21.457 1.00 88.19 92 ASP A C 1
ATOM 733 O O . ASP A 1 92 ? -10.185 -12.176 22.282 1.00 88.19 92 ASP A O 1
ATOM 737 N N . ALA A 1 93 ? -8.957 -11.075 20.763 1.00 85.69 93 ALA A N 1
ATOM 738 C CA . ALA A 1 93 ? -9.682 -9.815 20.900 1.00 85.69 93 ALA A CA 1
ATOM 739 C C . ALA A 1 93 ? -10.859 -9.759 19.918 1.00 85.69 93 ALA A C 1
ATOM 741 O O . ALA A 1 93 ? -10.707 -10.027 18.720 1.00 85.69 93 ALA A O 1
ATOM 742 N N . ALA A 1 94 ? -12.029 -9.355 20.403 1.00 83.88 94 ALA A N 1
ATOM 743 C CA . ALA A 1 94 ? -13.170 -9.069 19.550 1.00 83.88 94 ALA A CA 1
ATOM 744 C C . ALA A 1 94 ? -12.929 -7.788 18.735 1.00 83.88 94 ALA A C 1
ATOM 746 O O . ALA A 1 94 ? -12.213 -6.877 19.147 1.00 83.88 94 ALA A O 1
ATOM 747 N N . ASN A 1 95 ? -13.574 -7.671 17.569 1.00 76.25 95 ASN A N 1
ATOM 748 C CA . ASN A 1 95 ? -13.443 -6.469 16.731 1.00 76.25 95 ASN A CA 1
ATOM 749 C C . ASN A 1 95 ? -13.864 -5.185 17.465 1.00 76.25 95 ASN A C 1
ATOM 751 O O . ASN A 1 95 ? -13.314 -4.123 17.192 1.00 76.25 95 ASN A O 1
ATOM 755 N N . GLU A 1 96 ? -14.828 -5.286 18.379 1.00 80.81 96 GLU A N 1
ATOM 756 C CA . GLU A 1 96 ? -15.329 -4.177 19.203 1.00 80.81 96 GLU A CA 1
ATOM 757 C C . GLU A 1 96 ? -14.284 -3.674 20.213 1.00 80.81 96 GLU A C 1
ATOM 759 O O . GLU A 1 96 ? -14.351 -2.532 20.661 1.00 80.81 96 GLU A O 1
ATOM 764 N N . GLU A 1 97 ? -13.279 -4.495 20.521 1.00 80.31 97 GLU A N 1
ATOM 765 C CA . GLU A 1 97 ? -12.200 -4.197 21.466 1.00 80.31 97 GLU A CA 1
ATOM 766 C C . GLU A 1 97 ? -10.955 -3.622 20.768 1.00 80.31 97 GLU A C 1
ATOM 768 O O . GLU A 1 97 ? -9.982 -3.238 21.422 1.00 80.31 97 GLU A O 1
ATOM 773 N N . LEU A 1 98 ? -10.963 -3.548 19.430 1.00 78.50 98 LEU A N 1
ATOM 774 C CA . LEU A 1 98 ? -9.816 -3.135 18.629 1.00 78.50 98 LEU A CA 1
ATOM 775 C C . LEU A 1 98 ? -10.007 -1.744 18.021 1.00 78.50 98 LEU A C 1
ATOM 777 O O . LEU A 1 98 ? -10.915 -1.491 17.233 1.00 78.50 98 LEU A O 1
ATOM 781 N N . ALA A 1 99 ? -9.050 -0.858 18.302 1.00 76.00 99 ALA A N 1
ATOM 782 C CA . ALA A 1 99 ? -8.911 0.431 17.637 1.00 76.00 99 ALA A CA 1
ATOM 783 C C . ALA A 1 99 ? -7.566 0.509 16.902 1.00 76.00 99 ALA A C 1
ATOM 785 O O . ALA A 1 99 ? -6.506 0.262 17.479 1.00 76.00 99 ALA A O 1
ATOM 786 N N . PHE A 1 100 ? -7.600 0.892 15.624 1.00 72.56 100 PHE A N 1
ATOM 787 C CA . PHE A 1 100 ? -6.396 1.102 14.821 1.00 72.56 100 PHE A CA 1
ATOM 788 C C . PHE A 1 100 ? -6.072 2.590 14.718 1.00 72.56 100 PHE A C 1
ATOM 790 O O . PHE A 1 100 ? -6.858 3.366 14.178 1.00 72.56 100 PHE A O 1
ATOM 797 N N . ALA A 1 101 ? -4.878 2.971 15.167 1.00 72.19 101 ALA A N 1
ATOM 798 C CA . ALA A 1 101 ? -4.318 4.300 14.951 1.00 72.19 101 ALA A CA 1
ATOM 799 C C . ALA A 1 101 ? -3.153 4.209 13.958 1.00 72.19 101 ALA A C 1
ATOM 801 O O . ALA A 1 101 ? -2.208 3.447 14.162 1.00 72.19 101 ALA A O 1
ATOM 802 N N . THR A 1 102 ? -3.218 4.982 12.871 1.00 71.31 102 THR A N 1
ATOM 803 C CA . THR A 1 102 ? -2.093 5.131 11.937 1.00 71.31 102 THR A CA 1
ATOM 804 C C . THR A 1 102 ? -1.353 6.418 12.261 1.00 71.31 102 THR A C 1
ATOM 806 O O . THR A 1 102 ? -1.954 7.489 12.255 1.00 71.31 102 THR A O 1
ATOM 809 N N . ILE A 1 103 ? -0.053 6.311 12.524 1.00 71.12 103 ILE A N 1
ATOM 810 C CA . ILE A 1 103 ? 0.809 7.449 12.849 1.00 71.12 103 ILE A CA 1
ATOM 811 C C . ILE A 1 103 ? 1.718 7.686 11.652 1.00 71.12 103 ILE A C 1
ATOM 813 O O . ILE A 1 103 ? 2.458 6.791 11.239 1.00 71.12 103 ILE A O 1
ATOM 817 N N . LEU A 1 104 ? 1.647 8.885 11.083 1.00 72.31 104 LEU A N 1
ATOM 818 C CA . LEU A 1 104 ? 2.571 9.313 10.043 1.00 72.31 104 LEU A CA 1
ATOM 819 C C . LEU A 1 104 ? 3.787 9.937 10.717 1.00 72.31 104 LEU A C 1
ATOM 821 O O . LEU A 1 104 ? 3.685 10.994 11.335 1.00 72.31 104 LEU A O 1
ATOM 825 N N . LEU A 1 105 ? 4.923 9.256 10.612 1.00 74.81 105 LEU A N 1
ATOM 826 C CA . LEU A 1 105 ? 6.199 9.787 11.071 1.00 74.81 105 LEU A CA 1
ATOM 827 C C . LEU A 1 105 ? 6.799 10.696 9.988 1.00 74.81 105 LEU A C 1
ATOM 829 O O . LEU A 1 105 ? 6.611 10.419 8.797 1.00 74.81 105 LEU A O 1
ATOM 833 N N . PRO A 1 106 ? 7.513 11.769 10.370 1.00 69.50 106 PRO A N 1
ATOM 834 C CA . PRO A 1 106 ? 8.213 12.611 9.410 1.00 69.50 106 PRO A CA 1
ATOM 835 C C . PRO A 1 106 ? 9.229 11.781 8.609 1.00 69.50 106 PRO A C 1
ATOM 837 O O . PRO A 1 106 ? 9.875 10.898 9.184 1.00 69.50 106 PRO A O 1
ATOM 840 N N . PRO A 1 107 ? 9.385 12.046 7.298 1.00 66.56 107 PRO A N 1
ATOM 841 C CA . PRO A 1 107 ? 10.344 11.330 6.468 1.00 66.56 107 PRO A CA 1
ATOM 842 C C . PRO A 1 107 ? 11.755 11.517 7.031 1.00 66.56 107 PRO A C 1
ATOM 844 O O . PRO A 1 107 ? 12.197 12.644 7.244 1.00 66.56 107 PRO A O 1
ATOM 847 N N . GLN A 1 108 ? 12.444 10.407 7.282 1.00 64.44 108 GLN A N 1
ATOM 848 C CA . GLN A 1 108 ? 13.841 10.401 7.706 1.00 64.44 108 GLN A CA 1
ATOM 849 C C . GLN A 1 108 ? 14.721 10.049 6.507 1.00 64.44 108 GLN A C 1
ATOM 851 O O . GLN A 1 108 ? 14.391 9.141 5.741 1.00 64.44 108 GLN A O 1
ATOM 856 N N . LEU A 1 109 ? 15.817 10.788 6.335 1.00 68.62 109 LEU A N 1
ATOM 857 C CA . LEU A 1 109 ? 16.796 10.538 5.271 1.00 68.62 109 LEU A CA 1
ATOM 858 C C . LEU A 1 109 ? 17.719 9.358 5.609 1.00 68.62 109 LEU A C 1
ATOM 860 O O . LEU A 1 109 ? 18.247 8.720 4.702 1.00 68.62 109 LEU A O 1
ATOM 864 N N . ASP A 1 110 ? 17.866 9.040 6.896 1.00 71.81 110 ASP A N 1
ATOM 865 C CA . ASP A 1 110 ? 18.610 7.890 7.396 1.00 71.81 110 ASP A CA 1
ATOM 866 C C . ASP A 1 110 ? 17.840 7.164 8.515 1.00 71.81 110 ASP A C 1
ATOM 868 O O . ASP A 1 110 ? 16.879 7.677 9.088 1.00 71.81 110 ASP A O 1
ATOM 872 N N . PHE A 1 111 ? 18.219 5.915 8.794 1.00 68.62 111 PHE A N 1
ATOM 873 C CA . PHE A 1 111 ? 17.554 5.092 9.812 1.00 68.62 111 PHE A CA 1
ATOM 874 C C . PHE A 1 111 ? 18.113 5.301 11.225 1.00 68.62 111 PHE A C 1
ATOM 876 O O . PHE A 1 111 ? 17.563 4.758 12.183 1.00 68.62 111 PHE A O 1
ATOM 883 N N . THR A 1 112 ? 19.184 6.081 11.369 1.00 77.38 112 THR A N 1
ATOM 884 C CA . THR A 1 112 ? 19.942 6.242 12.617 1.00 77.38 112 THR A CA 1
ATOM 885 C C . THR A 1 112 ? 19.108 6.876 13.731 1.00 77.38 112 THR A C 1
ATOM 887 O O . THR A 1 112 ? 19.223 6.461 14.880 1.00 77.38 112 THR A O 1
ATOM 890 N N . GLY A 1 113 ? 18.207 7.807 13.397 1.00 70.88 113 GLY A N 1
ATOM 891 C CA . GLY A 1 113 ? 17.293 8.453 14.353 1.00 70.88 113 GLY A CA 1
ATOM 892 C C . GLY A 1 113 ? 15.904 7.812 14.474 1.00 70.88 113 GLY A C 1
ATOM 893 O O . GLY A 1 113 ? 15.038 8.338 15.176 1.00 70.88 113 GLY A O 1
ATOM 894 N N . MET A 1 114 ? 15.644 6.696 13.780 1.00 75.31 114 MET A N 1
ATOM 895 C CA . MET A 1 114 ? 14.289 6.140 13.673 1.00 75.31 114 MET A CA 1
ATOM 896 C C . MET A 1 114 ? 13.761 5.625 15.019 1.00 75.31 114 MET A C 1
ATOM 898 O O . MET A 1 114 ? 12.587 5.809 15.334 1.00 75.31 114 MET A O 1
ATOM 902 N N . THR A 1 115 ? 14.621 4.999 15.824 1.00 79.25 115 THR A N 1
ATOM 903 C CA . THR A 1 115 ? 14.236 4.445 17.130 1.00 79.25 115 THR A CA 1
ATOM 904 C C . THR A 1 115 ? 13.768 5.542 18.082 1.00 79.25 115 THR A C 1
ATOM 906 O O . THR A 1 115 ? 12.685 5.433 18.657 1.00 79.25 115 THR A O 1
ATOM 909 N N . ASP A 1 116 ? 14.528 6.632 18.186 1.00 82.44 116 ASP A N 1
ATOM 910 C CA . ASP A 1 116 ? 14.206 7.748 19.079 1.00 82.44 116 ASP A CA 1
ATOM 911 C C . ASP A 1 116 ? 12.928 8.469 18.642 1.00 82.44 116 ASP A C 1
ATOM 913 O O . ASP A 1 116 ? 12.079 8.801 19.471 1.00 82.44 116 ASP A O 1
ATOM 917 N N . LEU A 1 117 ? 12.744 8.653 17.331 1.00 81.62 117 LEU A N 1
ATOM 918 C CA . LEU A 1 117 ? 11.519 9.215 16.764 1.00 81.62 117 LEU A CA 1
ATOM 919 C C . LEU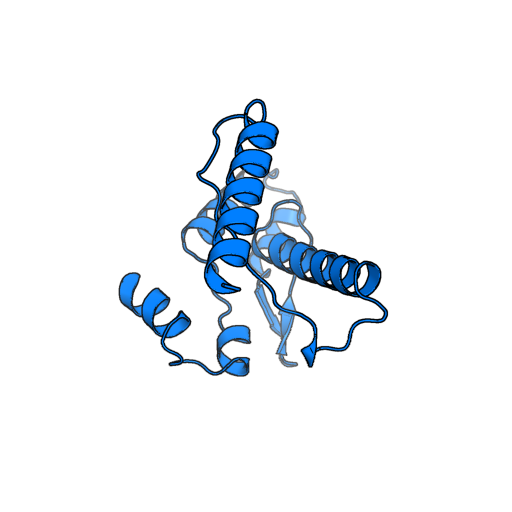 A 1 117 ? 10.292 8.360 17.116 1.00 81.62 117 LEU A C 1
ATOM 921 O O . LEU A 1 117 ? 9.268 8.886 17.556 1.00 81.62 117 LEU A O 1
ATOM 925 N N . VAL A 1 118 ? 10.401 7.039 16.953 1.00 81.38 118 VAL A N 1
ATOM 926 C CA . VAL A 1 118 ? 9.323 6.093 17.265 1.00 81.38 118 VAL A CA 1
ATOM 927 C C . VAL A 1 118 ? 8.984 6.118 18.755 1.00 81.38 118 VAL A C 1
ATOM 929 O O . VAL A 1 118 ? 7.805 6.166 19.109 1.00 81.38 118 VAL A O 1
ATOM 932 N N . GLU A 1 119 ? 9.982 6.101 19.638 1.00 84.75 119 GLU A N 1
ATOM 933 C CA . GLU A 1 119 ? 9.745 6.107 21.085 1.00 84.75 119 GLU A CA 1
ATOM 934 C C . GLU A 1 119 ? 9.169 7.439 21.583 1.00 84.75 119 GLU A C 1
ATOM 936 O O . GLU A 1 11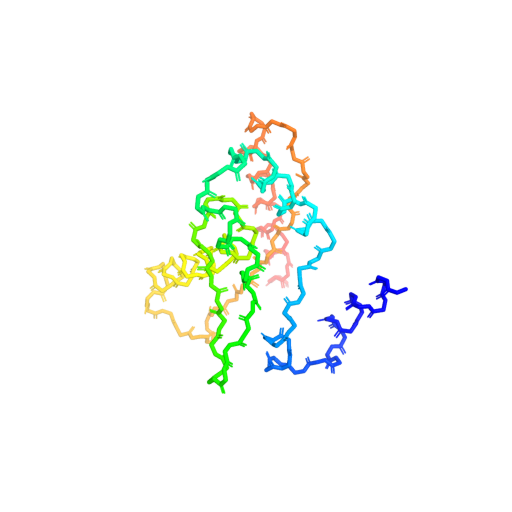9 ? 8.265 7.442 22.426 1.00 84.75 119 GLU A O 1
ATOM 941 N N . ASN A 1 120 ? 9.604 8.567 21.017 1.00 85.31 120 ASN A N 1
ATOM 942 C CA . ASN A 1 120 ? 9.039 9.878 21.330 1.00 85.31 120 ASN A CA 1
ATOM 943 C C . ASN A 1 120 ? 7.560 9.978 20.931 1.00 85.31 120 ASN A C 1
ATOM 945 O O . ASN A 1 120 ? 6.730 10.385 21.751 1.00 85.31 120 ASN A O 1
ATOM 949 N N . GLU A 1 121 ? 7.195 9.547 19.721 1.00 82.69 121 GLU A N 1
ATOM 950 C CA . GLU A 1 121 ? 5.796 9.575 19.277 1.00 82.69 121 GLU A CA 1
ATOM 951 C C . GLU A 1 121 ? 4.920 8.575 20.047 1.00 82.69 121 GLU A C 1
ATOM 953 O O . GLU A 1 121 ? 3.794 8.901 20.437 1.00 82.69 121 GLU A O 1
ATOM 958 N N . LYS A 1 122 ? 5.444 7.388 20.390 1.00 82.75 122 LYS A N 1
ATOM 959 C CA . LYS A 1 122 ? 4.752 6.455 21.298 1.00 82.75 122 LYS A CA 1
ATOM 960 C C . LYS A 1 122 ? 4.475 7.094 22.655 1.00 82.75 122 LYS A C 1
ATOM 962 O O . LYS A 1 122 ? 3.362 6.973 23.171 1.00 82.75 122 LYS A O 1
ATOM 967 N N . ARG A 1 123 ? 5.471 7.765 23.248 1.00 85.12 123 ARG A N 1
ATOM 968 C CA . ARG A 1 123 ? 5.323 8.440 24.546 1.00 85.12 123 ARG A CA 1
ATOM 969 C C . ARG A 1 123 ? 4.253 9.524 24.469 1.00 85.12 123 ARG A C 1
ATOM 971 O O . ARG A 1 123 ? 3.365 9.550 25.318 1.00 85.12 123 ARG A O 1
ATOM 978 N N . ARG A 1 124 ? 4.289 10.354 23.425 1.00 83.25 124 ARG A N 1
ATOM 979 C CA . ARG A 1 124 ? 3.293 11.404 23.179 1.00 83.25 124 ARG A CA 1
ATOM 980 C C . ARG A 1 124 ? 1.871 10.843 23.105 1.00 83.25 124 ARG A C 1
ATOM 982 O O . ARG A 1 124 ? 0.968 11.409 23.717 1.00 83.25 124 ARG A O 1
ATOM 989 N N . LEU A 1 125 ? 1.675 9.721 22.412 1.00 80.81 125 LEU A N 1
ATOM 990 C CA . LEU A 1 125 ? 0.365 9.074 22.302 1.00 80.81 125 LEU A CA 1
ATOM 991 C C . LEU A 1 125 ? -0.126 8.490 23.619 1.00 80.81 125 LEU A C 1
ATOM 993 O O . LEU A 1 125 ? -1.290 8.689 23.956 1.00 80.81 125 LEU A O 1
ATOM 997 N N . ARG A 1 126 ? 0.746 7.825 24.388 1.00 83.50 126 ARG A N 1
ATOM 998 C CA . ARG A 1 126 ? 0.390 7.340 25.732 1.00 83.50 126 ARG A CA 1
ATOM 999 C C . ARG A 1 126 ? -0.091 8.495 26.608 1.00 83.50 126 ARG A C 1
ATOM 1001 O O . ARG A 1 126 ? -1.194 8.439 27.134 1.00 83.50 126 ARG A O 1
ATOM 1008 N N . THR A 1 127 ? 0.672 9.589 26.657 1.00 84.44 127 THR A N 1
ATOM 1009 C CA . THR A 1 127 ? 0.295 10.784 27.427 1.00 84.44 127 THR A CA 1
ATOM 1010 C C . THR A 1 127 ? -1.009 11.415 26.941 1.00 84.44 127 THR A C 1
ATOM 1012 O O . THR A 1 127 ? -1.802 11.883 27.755 1.00 84.44 127 THR A O 1
ATOM 1015 N N . PHE A 1 128 ? -1.249 11.451 25.629 1.00 82.38 128 PHE A N 1
ATOM 1016 C CA . PHE A 1 128 ? -2.502 11.964 25.077 1.00 82.38 128 PHE A CA 1
ATOM 1017 C C . PHE A 1 128 ? -3.703 11.111 25.506 1.00 82.38 128 PHE A C 1
ATOM 1019 O O . PHE A 1 128 ? -4.693 11.659 25.987 1.00 82.38 128 PHE A O 1
ATOM 1026 N N . VAL A 1 129 ? -3.598 9.784 25.390 1.00 80.25 129 VAL A N 1
ATOM 1027 C CA . VAL A 1 129 ? -4.652 8.847 25.809 1.00 80.25 129 VAL A CA 1
ATOM 1028 C C . VAL A 1 129 ? -4.908 8.947 27.313 1.00 80.25 129 VAL A C 1
ATOM 1030 O O . VAL A 1 129 ? -6.062 9.038 27.723 1.00 80.25 129 VAL A O 1
ATOM 1033 N N . ASP A 1 130 ? -3.855 9.007 28.130 1.00 79.62 130 ASP A N 1
ATOM 1034 C CA . ASP A 1 130 ? -3.977 9.139 29.587 1.00 79.62 130 ASP A CA 1
ATOM 1035 C C . ASP A 1 130 ? -4.694 10.432 29.996 1.00 79.62 130 ASP A C 1
ATOM 1037 O O . ASP A 1 130 ? -5.450 10.443 30.965 1.00 79.62 130 ASP A O 1
ATOM 1041 N N . ARG A 1 131 ? -4.490 11.528 29.251 1.00 79.38 131 ARG A N 1
ATOM 1042 C CA . ARG A 1 131 ? -5.185 12.802 29.487 1.00 79.38 131 ARG A CA 1
ATOM 1043 C C . ARG A 1 131 ? -6.657 12.770 29.085 1.00 79.38 131 ARG A C 1
ATOM 1045 O O . ARG A 1 131 ? -7.440 13.433 29.741 1.00 79.38 131 ARG A O 1
ATOM 1052 N N . GLN A 1 132 ? -7.0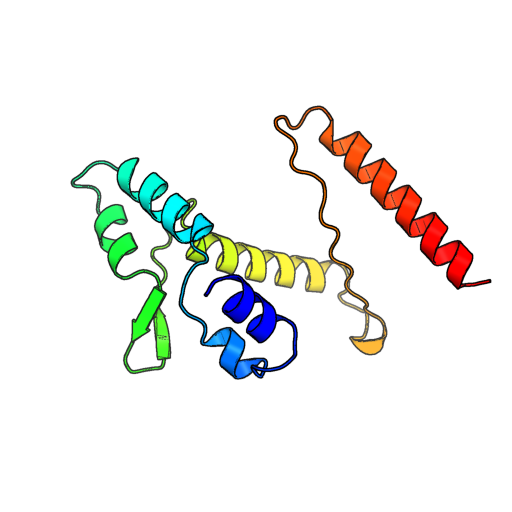19 12.038 28.033 1.00 74.12 132 GLN A N 1
ATOM 1053 C CA . GLN A 1 132 ? -8.410 11.911 27.566 1.00 74.12 132 GLN A CA 1
ATOM 1054 C C . GLN A 1 132 ? -9.247 10.942 28.418 1.00 74.12 132 GLN A C 1
ATOM 1056 O O . GLN A 1 132 ? -10.468 10.937 28.322 1.00 74.12 132 GLN A O 1
ATOM 1061 N N . ARG A 1 133 ? -8.597 10.092 29.223 1.00 68.94 133 ARG A N 1
ATOM 1062 C CA . ARG A 1 133 ? -9.261 9.172 30.162 1.00 68.94 133 ARG A CA 1
ATOM 1063 C C . ARG A 1 133 ? -9.592 9.805 31.520 1.00 68.94 133 ARG A C 1
ATOM 1065 O O . ARG A 1 133 ? -10.265 9.153 32.313 1.00 68.94 133 ARG A O 1
ATOM 1072 N N . LYS A 1 134 ? -9.082 11.008 31.800 1.00 53.34 134 LYS A N 1
ATOM 1073 C CA . LYS A 1 134 ? -9.427 11.810 32.983 1.00 53.34 134 LYS A CA 1
ATOM 1074 C C . LYS A 1 134 ? -10.566 12.760 32.654 1.00 53.34 134 LYS A C 1
ATOM 1076 O O . LYS A 1 134 ? -11.393 12.968 33.562 1.00 53.34 134 LYS A O 1
#

Secondary structure (DSSP, 8-state):
-HHHHHHHHHSS-S-HHHHHT--PPPHHHHHHHHHHHHHS-TT-HHHHHHHHTT-B-TTSPBP----TT-HHHHHHHHHHHHHHHHHHHTTT--GGG-------PPPPSSSTTHHHHHHHHHHHHHHHHHHHT-

pLDDT: mean 76.66, std 11.35, range [48.84, 90.12]

Sequence (134 aa):
MEQLQADMMTKGVFTRHERRQIKTLTKANEAQRQYVKAALPANHLARRWMETCGGVDDYGNIDYCGVPLCPRCHMRERAVQTGKAIKKIFCDAANEELAFATILLPPQLDFTGMTDLVENEKRRLRTFVDRQRK

Radius of gyration: 19.25 Å; chains: 1; bounding box: 38×32×55 Å

Foldseek 3Di:
DVVVVVCCVPVPVDDPVVVVVPLDDDPVLVVQLVVLLVPDPPPDVLNVLSVQQSPADPVRDGRHSPRPSNSSNVVVVVVVVVVVVCCVVQVPDDPVRDDDDDDDQDDDPDCPCVVVSVVVVVVVVVVVVVVVVD